Protein AF-A0A645IQE0-F1 (afdb_monomer_lite)

Foldseek 3Di:
DLPVVLVVLVVLLVVLVVLLVVLVVVLVVDDDPVVNVVSVVVSVVSVVVNVVSVVVSVVSVDDDPDPPPPPPDPDDDD

InterPro domains:
  IPR003251 Rubrerythrin, diiron-binding domain [PF02915] (8-56)
  IPR009078 Ferritin-like superfamily [SSF47240] (7-66)
  IPR012347 Ferritin-like [G3DSA:1.20.1260.10] (3-60)

Organism: NCBI:txid1076179

Sequence (78 aa):
MTDGQIPAYEEALAVEKKSIDFYSEQLSSLEFEAEKKALSQIISEEKRHYAILEEMLKLVTRPHRWVESAEFGVREEY

Structure (mmCIF, N/CA/C/O backbone):
data_AF-A0A645IQE0-F1
#
_entry.id   AF-A0A645IQE0-F1
#
loop_
_atom_site.group_PDB
_atom_site.id
_atom_site.type_symbol
_atom_site.label_atom_id
_atom_site.label_alt_id
_atom_site.label_comp_id
_atom_site.label_asym_id
_atom_site.label_entity_id
_atom_site.label_seq_id
_atom_site.pdbx_PDB_ins_code
_atom_site.Cartn_x
_atom_site.Cartn_y
_atom_site.Cartn_z
_atom_site.occupancy
_atom_site.B_iso_or_equiv
_atom_site.auth_seq_id
_atom_site.auth_comp_id
_atom_site.auth_asym_id
_atom_site.auth_atom_id
_atom_site.pdbx_PDB_model_num
ATOM 1 N N . MET A 1 1 ? 19.592 -3.901 -20.678 1.00 50.44 1 MET A N 1
ATOM 2 C CA . MET A 1 1 ? 19.631 -4.097 -19.205 1.00 50.44 1 MET A CA 1
ATOM 3 C C . MET A 1 1 ? 18.323 -3.705 -18.506 1.00 50.44 1 MET A C 1
ATOM 5 O O . MET A 1 1 ? 18.201 -3.985 -17.326 1.00 50.44 1 MET A O 1
ATOM 9 N N . THR A 1 2 ? 17.336 -3.125 -19.197 1.00 56.62 2 THR A N 1
ATOM 10 C CA . THR A 1 2 ? 16.067 -2.636 -18.616 1.00 56.62 2 THR A CA 1
ATOM 11 C C . THR A 1 2 ? 14.905 -3.638 -18.648 1.00 56.62 2 THR A C 1
ATOM 13 O O . THR A 1 2 ? 13.922 -3.435 -17.942 1.00 56.62 2 THR A O 1
ATOM 16 N N . ASP A 1 3 ? 15.013 -4.729 -19.412 1.00 61.88 3 ASP A N 1
ATOM 17 C CA . ASP A 1 3 ? 13.864 -5.597 -19.736 1.00 61.88 3 ASP A CA 1
ATOM 18 C C . ASP A 1 3 ? 13.248 -6.315 -18.522 1.00 61.88 3 ASP A C 1
ATOM 20 O O . ASP A 1 3 ? 12.059 -6.610 -18.525 1.00 61.88 3 ASP A O 1
ATOM 24 N N . GLY A 1 4 ? 14.025 -6.556 -17.459 1.00 71.31 4 GLY A N 1
ATOM 25 C CA . GLY A 1 4 ? 13.528 -7.173 -16.219 1.00 71.31 4 GLY A CA 1
ATOM 26 C C . GLY A 1 4 ? 13.054 -6.185 -15.148 1.00 71.31 4 GLY A C 1
ATOM 27 O O . GLY A 1 4 ? 12.438 -6.601 -14.173 1.00 71.31 4 GLY A O 1
ATOM 28 N N . GLN A 1 5 ? 13.337 -4.887 -15.297 1.00 80.06 5 GLN A N 1
ATOM 29 C CA . GLN A 1 5 ? 13.018 -3.894 -14.264 1.00 80.06 5 GLN A CA 1
ATOM 30 C C . GLN A 1 5 ? 11.576 -3.399 -14.373 1.00 80.06 5 GLN A C 1
ATOM 32 O O . GLN A 1 5 ? 10.911 -3.245 -13.356 1.00 80.06 5 GLN A O 1
ATOM 37 N N . ILE A 1 6 ? 11.076 -3.198 -15.597 1.00 87.25 6 ILE A N 1
ATOM 38 C CA . ILE A 1 6 ? 9.697 -2.745 -15.841 1.00 87.25 6 ILE A CA 1
ATOM 39 C C . ILE A 1 6 ? 8.671 -3.726 -15.241 1.00 87.25 6 ILE A C 1
ATOM 41 O O . ILE A 1 6 ? 7.869 -3.273 -14.426 1.00 87.25 6 ILE A O 1
ATOM 45 N N . PRO A 1 7 ? 8.736 -5.049 -15.512 1.00 92.06 7 PRO A N 1
ATOM 46 C CA . PRO A 1 7 ? 7.783 -5.998 -14.930 1.00 92.06 7 PRO A CA 1
ATOM 47 C C . PRO A 1 7 ? 7.844 -6.051 -13.399 1.00 92.06 7 PRO A C 1
ATOM 49 O O . PRO A 1 7 ? 6.814 -6.178 -12.747 1.00 92.06 7 PRO A O 1
ATOM 52 N N . ALA A 1 8 ? 9.037 -5.905 -12.813 1.00 92.69 8 ALA A N 1
ATOM 53 C CA . ALA A 1 8 ? 9.203 -5.895 -11.361 1.00 92.69 8 ALA A CA 1
ATOM 54 C C . ALA A 1 8 ? 8.557 -4.657 -10.710 1.00 92.69 8 ALA A C 1
ATOM 56 O O . ALA A 1 8 ? 7.931 -4.771 -9.659 1.00 92.69 8 ALA A O 1
ATOM 57 N N . TYR A 1 9 ? 8.673 -3.479 -11.335 1.00 93.06 9 TYR A N 1
ATOM 58 C CA . TYR A 1 9 ? 7.993 -2.269 -10.863 1.00 93.06 9 TYR A CA 1
ATOM 59 C C . TYR A 1 9 ? 6.470 -2.364 -11.014 1.00 93.06 9 TYR A C 1
ATOM 61 O O . TYR A 1 9 ? 5.746 -1.919 -10.126 1.00 93.06 9 TYR A O 1
ATOM 69 N N . GLU A 1 10 ? 5.977 -2.960 -12.101 1.00 94.31 10 GLU A N 1
ATOM 70 C CA . GLU A 1 10 ? 4.542 -3.202 -12.298 1.00 94.31 10 GLU A CA 1
ATOM 71 C C . GLU A 1 10 ? 3.977 -4.179 -11.256 1.00 94.31 10 GLU A C 1
ATOM 73 O O . GLU A 1 10 ? 2.917 -3.922 -10.682 1.00 94.31 10 GLU A O 1
ATOM 78 N N . GLU A 1 11 ? 4.700 -5.261 -10.953 1.00 96.75 11 GLU A N 1
ATOM 79 C CA . GLU A 1 11 ? 4.328 -6.201 -9.891 1.00 96.75 11 GLU A CA 1
ATOM 80 C C . GLU A 1 11 ? 4.333 -5.521 -8.517 1.00 96.75 11 GLU A C 1
ATOM 82 O O . GLU A 1 11 ? 3.365 -5.647 -7.766 1.00 96.75 11 GLU A O 1
ATOM 87 N N . ALA A 1 12 ? 5.371 -4.737 -8.208 1.00 96.62 12 ALA A N 1
ATOM 88 C CA . ALA A 1 12 ? 5.446 -3.990 -6.956 1.00 96.62 12 ALA A CA 1
ATOM 89 C C . ALA A 1 12 ? 4.267 -3.011 -6.807 1.00 96.62 12 ALA A C 1
ATOM 91 O O . ALA A 1 12 ? 3.618 -2.993 -5.764 1.00 96.62 12 ALA A O 1
ATOM 92 N N . LEU A 1 13 ? 3.907 -2.267 -7.860 1.00 97.75 13 LEU A N 1
ATOM 93 C CA . LEU A 1 13 ? 2.725 -1.392 -7.856 1.00 97.75 13 LEU A CA 1
ATOM 94 C C . LEU A 1 13 ? 1.423 -2.160 -7.598 1.00 97.75 13 LEU A C 1
ATOM 96 O O . LEU A 1 13 ? 0.553 -1.676 -6.871 1.00 97.75 13 LEU A O 1
ATOM 100 N N . ALA A 1 14 ? 1.277 -3.354 -8.178 1.00 98.19 14 ALA A N 1
ATOM 101 C CA . ALA A 1 14 ? 0.110 -4.200 -7.946 1.00 98.19 14 ALA A CA 1
ATOM 102 C C . ALA A 1 14 ? 0.033 -4.686 -6.489 1.00 98.19 14 ALA A C 1
ATOM 104 O O . ALA A 1 14 ? -1.057 -4.704 -5.910 1.00 98.19 14 ALA A O 1
ATOM 105 N N . VAL A 1 15 ? 1.175 -5.037 -5.888 1.00 98.31 15 VAL A N 1
ATOM 106 C CA . VAL A 1 15 ? 1.271 -5.406 -4.469 1.00 98.31 15 VAL A CA 1
ATOM 107 C C . VAL A 1 15 ? 0.880 -4.229 -3.581 1.00 98.31 15 VAL A C 1
ATOM 109 O O . VAL A 1 15 ? -0.015 -4.387 -2.753 1.00 98.31 15 VAL A O 1
ATOM 112 N N . GLU A 1 16 ? 1.463 -3.048 -3.794 1.00 98.25 16 GLU A N 1
ATOM 113 C CA . GLU A 1 16 ? 1.151 -1.857 -2.993 1.00 98.25 16 GLU A CA 1
ATOM 114 C C . GLU A 1 16 ? -0.330 -1.488 -3.075 1.00 98.25 16 GLU A C 1
ATOM 116 O O . GLU A 1 16 ? -0.983 -1.244 -2.060 1.00 98.25 16 GLU A O 1
ATOM 121 N N . LYS A 1 17 ? -0.909 -1.518 -4.281 1.00 98.50 17 LYS A N 1
ATOM 122 C CA . LYS A 1 17 ? -2.336 -1.248 -4.467 1.00 98.50 17 LYS A CA 1
ATOM 123 C C . LYS A 1 17 ? -3.206 -2.242 -3.699 1.00 98.50 17 LYS A C 1
ATOM 125 O O . LYS A 1 17 ? -4.126 -1.831 -2.997 1.00 98.50 17 LYS A O 1
ATOM 130 N N . LYS A 1 18 ? -2.888 -3.537 -3.785 1.00 98.62 18 LYS A N 1
ATOM 131 C CA . LYS A 1 18 ? -3.610 -4.581 -3.051 1.00 98.62 18 LYS A CA 1
ATOM 132 C C . LYS A 1 18 ? -3.501 -4.387 -1.536 1.00 98.62 18 LYS A C 1
ATOM 134 O O . LYS A 1 18 ? -4.495 -4.579 -0.843 1.00 98.62 18 LYS A O 1
ATOM 139 N N . SER A 1 19 ? -2.331 -3.997 -1.029 1.00 98.31 19 SER A N 1
ATOM 140 C CA . SER A 1 19 ? -2.126 -3.677 0.388 1.00 98.31 19 SER A CA 1
ATOM 141 C C . SER A 1 19 ? -2.978 -2.483 0.824 1.00 98.31 19 SER A C 1
ATOM 143 O O . SER A 1 19 ? -3.685 -2.570 1.827 1.00 98.31 19 SER A O 1
ATOM 145 N N . ILE A 1 20 ? -2.980 -1.394 0.046 1.00 98.56 20 ILE A N 1
ATOM 146 C CA . ILE A 1 20 ? -3.795 -0.200 0.319 1.00 98.56 20 ILE A CA 1
ATOM 147 C C . ILE A 1 20 ? -5.280 -0.559 0.394 1.00 98.56 20 ILE A C 1
ATOM 149 O O . ILE A 1 20 ? -5.947 -0.159 1.351 1.00 98.56 20 ILE A O 1
ATOM 153 N N . ASP A 1 21 ? -5.787 -1.311 -0.584 1.00 98.38 21 ASP A N 1
ATOM 154 C CA . ASP A 1 21 ? -7.191 -1.722 -0.639 1.00 98.38 21 ASP A CA 1
ATOM 155 C C . ASP A 1 21 ? -7.533 -2.611 0.571 1.00 98.38 21 ASP A C 1
ATOM 157 O O . ASP A 1 21 ? -8.457 -2.309 1.328 1.00 98.38 21 ASP A O 1
ATOM 161 N N . PHE A 1 22 ? -6.711 -3.631 0.841 1.00 98.25 22 PHE A N 1
ATOM 162 C CA . PHE A 1 22 ? -6.901 -4.571 1.949 1.00 98.25 22 PHE A CA 1
ATOM 163 C C . PHE A 1 22 ? -6.901 -3.901 3.330 1.00 98.25 22 PHE A C 1
ATOM 165 O O . PHE A 1 22 ? -7.725 -4.222 4.192 1.00 98.25 22 PHE A O 1
ATOM 172 N N . TYR A 1 23 ? -5.981 -2.968 3.575 1.00 98.12 23 TYR A N 1
ATOM 173 C CA . TYR A 1 23 ? -5.936 -2.244 4.844 1.00 98.12 23 TYR A CA 1
ATOM 174 C C . TYR A 1 23 ? -7.061 -1.212 4.952 1.00 98.12 23 TYR A C 1
ATOM 176 O O . TYR A 1 23 ? -7.605 -1.018 6.038 1.00 98.12 23 TYR A O 1
ATOM 184 N N . SER A 1 24 ? -7.455 -0.578 3.845 1.00 97.50 24 SER A N 1
ATOM 185 C CA . SER A 1 24 ? -8.584 0.362 3.831 1.00 97.50 24 SER A CA 1
ATOM 186 C C . SER A 1 24 ? -9.907 -0.343 4.144 1.00 97.50 24 SER A C 1
ATOM 188 O O . SER A 1 24 ? -10.720 0.195 4.895 1.00 97.50 24 SER A O 1
ATOM 190 N N . GLU A 1 25 ? -10.102 -1.563 3.637 1.00 97.56 25 GLU A N 1
ATOM 191 C CA . GLU A 1 25 ? -11.247 -2.410 3.987 1.00 97.56 25 GLU A CA 1
ATOM 192 C C . GLU A 1 25 ? -11.250 -2.755 5.483 1.00 97.56 25 GLU A C 1
ATOM 194 O O . GLU A 1 25 ? -12.252 -2.535 6.166 1.00 97.56 25 GLU A O 1
ATOM 199 N N . GLN A 1 26 ? -10.117 -3.209 6.030 1.00 96.44 26 GLN A N 1
ATOM 200 C CA . GLN A 1 26 ? -10.001 -3.534 7.458 1.00 96.44 26 GLN A CA 1
ATOM 201 C C . GLN A 1 26 ? -10.222 -2.329 8.371 1.00 96.44 26 GLN A C 1
ATOM 203 O O . GLN A 1 26 ? -10.856 -2.474 9.416 1.00 96.44 26 GLN A O 1
ATOM 208 N N . LEU A 1 27 ? -9.762 -1.137 7.979 1.00 95.88 27 LEU A N 1
ATOM 209 C CA . LEU A 1 27 ? -9.918 0.090 8.763 1.00 95.88 27 LEU A CA 1
ATOM 210 C C . LEU A 1 27 ? -11.386 0.375 9.108 1.00 95.88 27 LEU A C 1
ATOM 212 O O . LEU A 1 27 ? -11.669 0.865 10.200 1.00 95.88 27 LEU A O 1
ATOM 216 N N . SER A 1 28 ? -12.315 0.024 8.212 1.00 92.88 28 SER A N 1
ATOM 217 C CA . SER A 1 28 ? -13.758 0.190 8.434 1.00 92.88 28 SER A CA 1
ATOM 218 C C . SER A 1 28 ? -14.333 -0.721 9.526 1.00 92.88 28 SER A C 1
ATOM 220 O O . SER A 1 28 ? -15.388 -0.418 10.078 1.00 92.88 28 SER A O 1
ATOM 222 N N . SER A 1 29 ? -13.633 -1.811 9.850 1.00 95.19 29 SER A N 1
ATOM 223 C CA . SER A 1 29 ? -14.048 -2.821 10.830 1.00 95.19 29 SER A CA 1
ATOM 224 C C . SER A 1 29 ? -13.399 -2.659 12.209 1.00 95.19 29 SER A C 1
ATOM 226 O O . SER A 1 29 ? -13.779 -3.354 13.147 1.00 95.19 29 SER A O 1
ATOM 228 N N . LEU A 1 30 ? -12.432 -1.746 12.351 1.00 96.19 30 LEU A N 1
ATOM 229 C CA . LEU A 1 30 ? -11.749 -1.500 13.620 1.00 96.19 30 LEU A CA 1
ATOM 230 C C . LEU A 1 30 ? -12.603 -0.641 14.556 1.00 96.19 30 LEU A C 1
ATOM 232 O O . LEU A 1 30 ? -13.141 0.394 14.160 1.00 96.19 30 LEU A O 1
A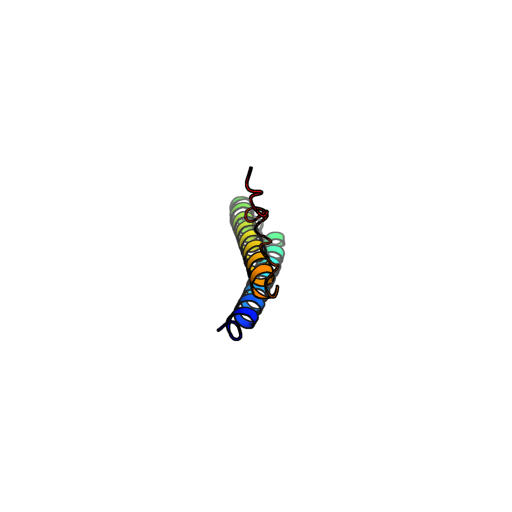TOM 236 N N . GLU A 1 31 ? -12.660 -1.021 15.830 1.00 95.38 31 GLU A N 1
ATOM 237 C CA . GLU A 1 31 ? -13.410 -0.284 16.854 1.00 95.38 31 GLU A CA 1
ATOM 238 C C . GLU A 1 31 ? -12.508 0.650 17.669 1.00 95.38 31 GLU A C 1
ATOM 240 O O . GLU A 1 31 ? -12.922 1.750 18.042 1.00 95.38 31 GLU A O 1
ATOM 245 N N . PHE A 1 32 ? -11.251 0.258 17.899 1.00 97.25 32 PHE A N 1
ATOM 246 C CA . PHE A 1 32 ? -10.330 0.993 18.759 1.00 97.25 32 PHE A CA 1
ATOM 247 C C . PHE A 1 32 ? -9.571 2.086 17.999 1.00 97.25 32 PHE A C 1
ATOM 249 O O . PHE A 1 32 ? -8.876 1.837 17.015 1.00 97.25 32 PHE A O 1
ATOM 256 N N . GLU A 1 33 ? -9.622 3.314 18.517 1.00 96.19 33 GLU A N 1
ATOM 257 C CA . GLU A 1 33 ? -8.962 4.476 17.901 1.00 96.19 33 GLU A CA 1
ATOM 258 C C . GLU A 1 33 ? -7.438 4.322 17.770 1.00 96.19 33 GLU A C 1
ATOM 260 O O . GLU A 1 33 ? -6.839 4.807 16.809 1.00 96.19 33 GLU A O 1
ATOM 265 N N . ALA A 1 34 ? -6.794 3.611 18.701 1.00 97.12 34 ALA A N 1
ATOM 266 C CA . ALA A 1 34 ? -5.362 3.328 18.620 1.00 97.12 34 ALA A CA 1
ATOM 267 C C . ALA A 1 34 ? -5.014 2.456 17.399 1.00 97.12 34 ALA A C 1
ATOM 269 O O . ALA A 1 34 ? -4.044 2.740 16.696 1.00 97.12 34 ALA A O 1
ATOM 270 N N . GLU A 1 35 ? -5.832 1.441 17.117 1.00 97.69 35 GLU A N 1
ATOM 271 C CA . GLU A 1 35 ? -5.657 0.542 15.973 1.00 97.69 35 GLU A CA 1
ATOM 272 C C . GLU A 1 35 ? -5.964 1.268 14.665 1.00 97.69 35 GLU A C 1
ATOM 274 O O . GLU A 1 35 ? -5.177 1.188 13.724 1.00 97.69 35 GLU A O 1
ATOM 279 N N . LYS A 1 36 ? -7.045 2.063 14.625 1.00 98.06 36 LYS A N 1
ATOM 280 C CA . LYS A 1 36 ? -7.366 2.908 13.465 1.00 98.06 36 LYS A CA 1
ATOM 281 C C . LYS A 1 36 ? -6.224 3.851 13.125 1.00 98.06 36 LYS A C 1
ATOM 283 O O . LYS A 1 36 ? -5.880 4.002 11.953 1.00 98.06 36 LYS A O 1
ATOM 288 N N . LYS A 1 37 ? -5.619 4.477 14.139 1.00 98.06 37 LYS A N 1
ATOM 289 C CA . LYS A 1 37 ? -4.474 5.370 13.954 1.00 98.06 37 LYS A CA 1
ATOM 290 C C . LYS A 1 37 ? -3.275 4.616 13.385 1.00 98.06 37 LYS A C 1
ATOM 292 O O . LYS A 1 37 ? -2.710 5.073 12.396 1.00 98.06 37 LYS A O 1
ATOM 297 N N . ALA A 1 38 ? -2.919 3.471 13.966 1.00 98.19 38 ALA A N 1
ATOM 298 C CA . ALA A 1 38 ? -1.807 2.656 13.485 1.00 98.19 38 ALA A CA 1
ATOM 299 C C . ALA A 1 38 ? -2.030 2.183 12.037 1.00 98.19 38 ALA A C 1
ATOM 301 O O . ALA A 1 38 ? -1.162 2.366 11.186 1.00 98.19 38 ALA A O 1
ATOM 302 N N . LEU A 1 39 ? -3.218 1.658 11.725 1.00 98.19 39 LEU A N 1
ATOM 303 C CA . LEU A 1 39 ? -3.538 1.168 10.386 1.00 98.19 39 LEU A CA 1
ATOM 304 C C . LEU A 1 39 ? -3.610 2.306 9.356 1.00 98.19 39 LEU A C 1
ATOM 306 O O . LEU A 1 39 ? -3.131 2.155 8.236 1.00 98.19 39 LEU A O 1
ATOM 310 N N . SER A 1 40 ? -4.112 3.481 9.746 1.00 98.19 40 SER A N 1
ATOM 311 C CA . SER A 1 40 ? -4.089 4.679 8.893 1.00 98.19 40 SER A CA 1
ATOM 312 C C . SER A 1 40 ? -2.664 5.129 8.562 1.00 98.19 40 SER A C 1
ATOM 314 O O . SER A 1 40 ? -2.410 5.582 7.446 1.00 98.19 40 SER A O 1
ATOM 316 N N . GLN A 1 41 ? -1.725 4.996 9.507 1.00 98.50 41 GLN A N 1
ATOM 317 C CA . GLN A 1 41 ? -0.311 5.280 9.252 1.00 98.50 41 GLN A CA 1
ATOM 318 C C . GLN A 1 41 ? 0.284 4.282 8.256 1.00 98.50 41 GLN A C 1
ATOM 320 O O . GLN A 1 41 ? 0.946 4.712 7.318 1.00 98.50 41 GLN A O 1
ATOM 325 N N . ILE A 1 42 ? -0.015 2.987 8.395 1.00 98.44 42 ILE A N 1
ATOM 326 C CA . ILE A 1 42 ? 0.422 1.958 7.436 1.00 98.44 42 ILE A CA 1
ATOM 327 C C . ILE A 1 42 ? -0.105 2.279 6.032 1.00 98.44 42 ILE A C 1
ATOM 329 O O . ILE A 1 42 ? 0.680 2.384 5.098 1.00 98.44 42 ILE A O 1
ATOM 333 N N . ILE A 1 43 ? -1.408 2.549 5.886 1.00 98.50 43 ILE A N 1
ATOM 334 C CA . ILE A 1 43 ? -2.015 2.922 4.594 1.00 98.50 43 ILE A CA 1
ATOM 335 C C . ILE A 1 43 ? -1.332 4.155 3.980 1.00 98.50 43 ILE A C 1
ATOM 337 O O . ILE A 1 43 ? -1.172 4.235 2.761 1.00 98.50 43 ILE A O 1
ATOM 341 N N . SER A 1 44 ? -0.954 5.138 4.803 1.00 98.56 44 SER A N 1
ATOM 342 C CA . SER A 1 44 ? -0.237 6.330 4.340 1.00 98.56 44 SER A CA 1
ATOM 343 C C . SER A 1 44 ? 1.147 5.993 3.783 1.00 98.56 44 SER A C 1
ATOM 345 O O . SER A 1 44 ? 1.535 6.556 2.758 1.00 98.56 44 SER A O 1
ATOM 347 N N . GLU A 1 45 ? 1.876 5.082 4.426 1.00 98.69 45 GLU A N 1
ATOM 348 C CA . GLU A 1 45 ? 3.189 4.642 3.948 1.00 98.69 45 GLU A CA 1
ATOM 349 C C . GLU A 1 45 ? 3.072 3.840 2.645 1.00 98.69 45 GLU A C 1
ATOM 351 O O . GLU A 1 45 ? 3.779 4.161 1.693 1.00 98.69 45 GLU A O 1
ATOM 356 N N . GLU A 1 46 ? 2.106 2.924 2.511 1.00 98.38 46 GLU A N 1
ATOM 357 C CA . GLU A 1 46 ? 1.927 2.178 1.249 1.00 98.38 46 GLU A CA 1
ATOM 358 C C . GLU A 1 46 ? 1.537 3.099 0.083 1.00 98.38 46 GLU A C 1
ATOM 360 O O . GLU A 1 46 ? 2.018 2.955 -1.040 1.00 98.38 46 GLU A O 1
ATOM 365 N N . LYS A 1 47 ? 0.728 4.139 0.337 1.00 98.62 47 LYS A N 1
ATOM 366 C CA . LYS A 1 47 ? 0.444 5.175 -0.676 1.00 98.62 47 LYS A CA 1
ATOM 367 C C . LYS A 1 47 ? 1.703 5.928 -1.098 1.00 98.62 47 LYS A C 1
ATOM 369 O O . LYS A 1 47 ? 1.849 6.272 -2.273 1.00 98.62 47 LYS A O 1
ATOM 374 N N . ARG A 1 48 ? 2.612 6.194 -0.156 1.00 98.56 48 ARG A N 1
ATOM 375 C CA . ARG A 1 48 ? 3.909 6.812 -0.446 1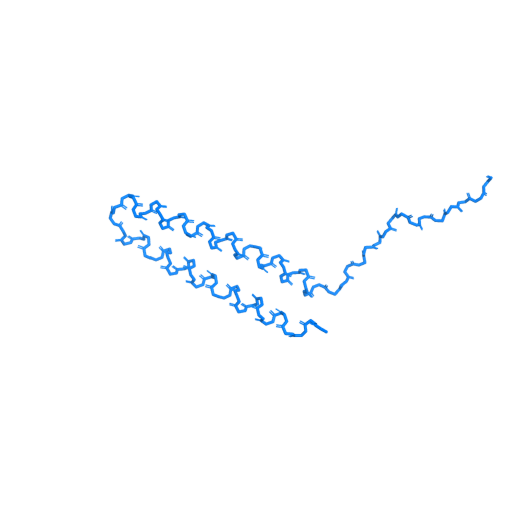.00 98.56 48 ARG A CA 1
ATOM 376 C C . ARG A 1 48 ? 4.787 5.869 -1.270 1.00 98.56 48 ARG A C 1
ATOM 378 O O . ARG A 1 48 ? 5.381 6.327 -2.246 1.00 98.56 48 ARG A O 1
ATOM 385 N N . HIS A 1 49 ? 4.847 4.585 -0.919 1.00 98.31 49 HIS A N 1
ATOM 386 C CA . HIS A 1 49 ? 5.570 3.566 -1.683 1.00 98.31 49 HIS A CA 1
ATOM 387 C C . HIS A 1 49 ? 5.043 3.465 -3.116 1.00 98.31 49 HIS A C 1
ATOM 389 O O . HIS A 1 49 ? 5.825 3.589 -4.060 1.00 98.31 49 HIS A O 1
ATOM 395 N N . TYR A 1 50 ? 3.721 3.369 -3.288 1.00 98.38 50 TYR A N 1
ATOM 396 C CA . TYR A 1 50 ? 3.069 3.349 -4.597 1.00 98.38 50 TYR A CA 1
ATOM 397 C C . TYR A 1 50 ? 3.469 4.560 -5.451 1.00 98.38 50 TYR A C 1
ATOM 399 O O . TYR A 1 50 ? 3.892 4.399 -6.593 1.00 98.38 50 TYR A O 1
ATOM 407 N N . ALA A 1 51 ? 3.396 5.775 -4.895 1.00 97.75 51 ALA A N 1
ATOM 408 C CA . ALA A 1 51 ? 3.760 6.993 -5.622 1.00 97.75 51 ALA A CA 1
ATOM 409 C C . ALA A 1 51 ? 5.234 6.994 -6.067 1.00 97.75 51 ALA A C 1
ATOM 411 O O . ALA A 1 51 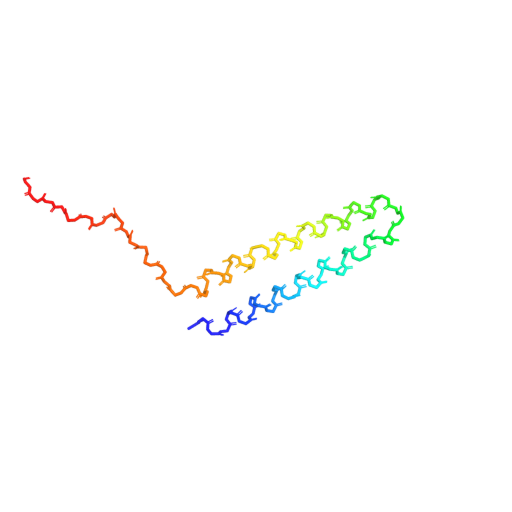? 5.542 7.387 -7.190 1.00 97.75 51 ALA A O 1
ATOM 412 N N . ILE A 1 52 ? 6.148 6.524 -5.213 1.00 96.88 52 ILE A N 1
ATOM 413 C CA . ILE A 1 52 ? 7.576 6.425 -5.547 1.00 96.88 52 ILE A CA 1
ATOM 414 C C . ILE A 1 52 ? 7.803 5.404 -6.669 1.00 96.88 52 ILE A C 1
ATOM 416 O O . ILE A 1 52 ? 8.514 5.704 -7.628 1.00 96.88 52 ILE A O 1
ATOM 420 N N . LEU A 1 53 ? 7.196 4.219 -6.570 1.00 96.31 53 LEU A N 1
ATOM 421 C CA . LEU A 1 53 ? 7.310 3.169 -7.586 1.00 96.31 53 LEU A CA 1
ATOM 422 C C . LEU A 1 53 ? 6.725 3.617 -8.929 1.00 96.31 53 LEU A C 1
ATOM 424 O O . LEU A 1 53 ? 7.300 3.326 -9.975 1.00 96.31 53 LEU A O 1
ATOM 428 N N . GLU A 1 54 ? 5.629 4.376 -8.908 1.00 94.69 54 GLU A N 1
ATOM 429 C CA . GLU A 1 54 ? 5.012 4.923 -10.115 1.00 94.69 54 GLU A CA 1
ATOM 430 C C . GLU A 1 54 ? 5.949 5.925 -10.810 1.00 94.69 54 GLU A C 1
ATOM 432 O O . GLU A 1 54 ? 6.133 5.869 -12.028 1.00 94.69 54 GLU A O 1
ATOM 437 N N . GLU A 1 55 ? 6.598 6.810 -10.048 1.00 93.44 55 GLU A N 1
ATOM 438 C CA . GLU A 1 55 ? 7.600 7.733 -10.590 1.00 93.44 55 GLU A CA 1
ATOM 439 C C . GLU A 1 55 ? 8.837 6.997 -11.121 1.00 93.44 55 GLU A C 1
ATOM 441 O O . GLU A 1 55 ? 9.317 7.311 -12.212 1.00 93.44 55 GLU A O 1
ATOM 446 N N . MET A 1 56 ? 9.322 5.969 -10.417 1.00 91.31 56 MET A N 1
ATOM 447 C CA . MET A 1 56 ? 10.423 5.129 -10.905 1.00 91.31 56 MET A CA 1
ATOM 448 C C . MET A 1 56 ? 10.060 4.432 -12.219 1.00 91.31 56 MET A C 1
ATOM 450 O O . MET A 1 56 ? 10.840 4.478 -13.173 1.00 91.31 56 MET A O 1
ATOM 454 N N . LEU A 1 57 ? 8.859 3.858 -12.313 1.00 90.25 57 LEU A N 1
ATOM 455 C CA . LEU A 1 57 ? 8.373 3.235 -13.538 1.00 90.25 57 LEU A CA 1
ATOM 456 C C . LEU A 1 57 ? 8.307 4.256 -14.681 1.00 90.25 57 LEU A C 1
ATOM 458 O O . LEU A 1 57 ? 8.772 3.962 -15.781 1.00 90.25 57 LEU A O 1
ATOM 462 N N . LYS A 1 58 ? 7.814 5.478 -14.438 1.00 87.50 58 LYS A N 1
ATOM 463 C CA . LYS A 1 58 ? 7.803 6.560 -15.443 1.00 87.50 58 LYS A CA 1
ATOM 464 C C . LYS A 1 58 ? 9.211 6.927 -15.915 1.00 87.50 58 LYS A C 1
ATOM 466 O O . LYS A 1 58 ? 9.388 7.219 -17.096 1.00 87.50 58 LYS A O 1
ATOM 471 N N . LEU A 1 59 ? 10.207 6.936 -15.030 1.00 87.56 59 LEU A N 1
ATOM 472 C CA . LEU A 1 59 ? 11.596 7.243 -15.390 1.00 87.56 59 LEU A CA 1
ATOM 473 C C . LEU A 1 59 ? 12.226 6.139 -16.245 1.00 87.56 59 LEU A C 1
ATOM 475 O O . LEU A 1 59 ? 12.934 6.446 -17.200 1.00 87.56 59 LEU A O 1
ATOM 479 N N . VAL A 1 60 ? 11.944 4.872 -15.933 1.00 84.62 60 VAL A N 1
ATOM 480 C CA . VAL A 1 60 ? 12.513 3.711 -16.641 1.00 84.62 60 VAL A CA 1
ATOM 481 C C . VAL A 1 60 ? 11.791 3.430 -17.964 1.00 84.62 60 VAL A C 1
ATOM 483 O O . VAL A 1 60 ? 12.416 2.982 -18.922 1.00 84.62 60 VAL A O 1
ATOM 486 N N . THR A 1 61 ? 10.491 3.720 -18.052 1.00 81.75 61 THR A N 1
ATOM 487 C CA . THR A 1 61 ? 9.685 3.510 -19.271 1.00 81.75 61 THR A CA 1
ATOM 488 C C . THR A 1 61 ? 9.772 4.663 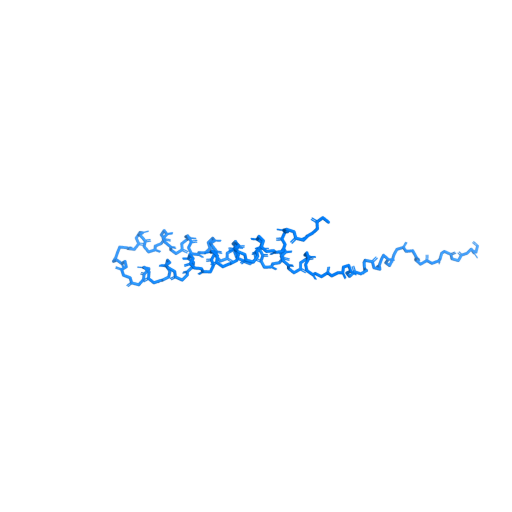-20.268 1.00 81.75 61 THR A C 1
ATOM 490 O O . THR A 1 61 ? 9.409 4.488 -21.430 1.00 81.75 61 THR A O 1
ATOM 493 N N . ARG A 1 62 ? 10.267 5.843 -19.867 1.00 76.31 62 ARG A N 1
ATOM 494 C CA . ARG A 1 62 ? 10.530 6.952 -20.794 1.00 76.31 62 ARG A CA 1
ATOM 495 C C . ARG A 1 62 ? 11.870 6.727 -21.503 1.00 76.31 62 ARG A C 1
ATOM 497 O O . ARG A 1 62 ? 12.913 6.863 -20.862 1.00 76.31 62 ARG A O 1
ATOM 504 N N . PRO A 1 63 ? 11.890 6.455 -22.823 1.00 62.47 63 PRO A N 1
ATOM 505 C CA . PRO A 1 63 ? 13.139 6.364 -23.559 1.00 62.47 63 PRO A CA 1
ATOM 506 C C . PRO A 1 63 ? 13.726 7.775 -23.655 1.00 62.47 63 PRO A C 1
ATOM 508 O O . PRO A 1 63 ? 13.215 8.613 -24.389 1.00 62.47 63 PRO A O 1
ATOM 511 N N . HIS A 1 64 ? 14.743 8.046 -22.836 1.00 49.12 64 HIS A N 1
ATOM 512 C CA . HIS A 1 64 ? 15.669 9.176 -22.931 1.00 49.12 64 HIS A CA 1
ATOM 513 C C . HIS A 1 64 ? 15.017 10.491 -23.411 1.00 49.12 64 HIS A C 1
ATOM 515 O O . HIS A 1 64 ? 15.184 10.906 -24.560 1.00 49.12 64 HIS A O 1
ATOM 521 N N . ARG A 1 65 ? 14.283 11.192 -22.528 1.00 48.12 65 ARG A N 1
ATOM 522 C CA . ARG A 1 65 ? 14.089 12.634 -22.744 1.00 48.12 65 ARG A CA 1
ATOM 523 C C . ARG A 1 65 ? 15.488 13.223 -22.728 1.00 48.12 65 ARG A C 1
ATOM 525 O O . ARG A 1 65 ? 16.143 13.184 -21.690 1.00 48.12 65 ARG A O 1
ATOM 532 N N . TRP A 1 66 ? 15.935 13.669 -23.896 1.00 48.81 66 TRP A N 1
ATOM 533 C CA . TRP A 1 66 ? 17.174 14.392 -24.077 1.00 48.81 66 TRP A CA 1
ATOM 534 C C . TRP A 1 66 ? 17.253 15.415 -22.951 1.00 48.81 66 TRP A C 1
ATOM 536 O O . TRP A 1 66 ? 16.429 16.327 -22.868 1.00 48.81 66 TRP A O 1
ATOM 546 N N . VAL A 1 67 ? 18.213 15.228 -22.048 1.00 49.25 67 VAL A N 1
ATOM 547 C CA . VAL A 1 67 ? 18.776 16.361 -21.332 1.00 49.25 67 VAL A CA 1
ATOM 548 C C . VAL A 1 67 ? 19.458 17.139 -22.444 1.00 49.25 67 VAL A C 1
ATOM 550 O O . VAL A 1 67 ? 20.630 16.925 -22.740 1.00 49.25 67 VAL A O 1
ATOM 553 N N . GLU A 1 68 ? 18.684 17.966 -23.149 1.00 45.56 68 GLU A N 1
ATOM 554 C CA . GLU A 1 68 ? 19.229 19.114 -23.843 1.00 45.56 68 GLU A CA 1
ATOM 555 C C . GLU A 1 68 ? 19.854 19.939 -22.732 1.00 45.56 68 GLU A C 1
ATOM 557 O O . GLU A 1 68 ? 19.222 20.745 -22.052 1.00 45.56 68 GLU A O 1
ATOM 562 N N . SER A 1 69 ? 21.110 19.598 -22.468 1.00 46.69 69 SER A N 1
ATOM 563 C CA . SER A 1 69 ? 22.071 20.451 -21.832 1.00 46.69 69 SER A CA 1
ATOM 564 C C . SER A 1 69 ? 22.023 21.752 -22.623 1.00 46.69 69 SER A C 1
ATOM 566 O O . SER A 1 69 ? 22.702 21.921 -23.632 1.00 46.69 69 SER A O 1
ATOM 568 N N . ALA A 1 70 ? 21.198 22.686 -22.160 1.00 50.09 70 ALA A N 1
ATOM 569 C CA . ALA A 1 70 ? 21.258 24.090 -22.530 1.00 50.09 70 ALA A CA 1
ATOM 570 C C . ALA A 1 70 ? 22.538 24.745 -21.957 1.00 50.09 70 ALA A C 1
ATOM 572 O O . ALA A 1 70 ? 22.534 25.918 -21.607 1.00 50.09 70 ALA A O 1
ATOM 573 N N . GLU A 1 71 ? 23.633 23.983 -21.839 1.00 50.19 71 GLU A N 1
ATOM 574 C CA . GLU A 1 71 ? 24.958 24.421 -21.392 1.00 50.19 71 GLU A CA 1
ATOM 575 C C . GLU A 1 71 ? 26.054 24.168 -22.444 1.00 50.19 71 GLU A C 1
ATOM 577 O O . GLU A 1 71 ? 27.231 24.383 -22.172 1.00 50.19 71 GLU A O 1
ATOM 582 N N . PHE A 1 72 ? 25.692 23.798 -23.677 1.00 55.81 72 PHE A N 1
ATOM 583 C CA . PHE A 1 72 ? 26.597 23.869 -24.832 1.00 55.81 72 PHE A CA 1
ATOM 584 C C . PHE A 1 72 ? 25.997 24.728 -25.949 1.00 55.81 72 PHE A C 1
ATOM 586 O O . PHE A 1 72 ? 25.929 24.331 -27.110 1.00 55.81 72 PHE A O 1
ATOM 593 N N . GLY A 1 73 ? 25.561 25.940 -25.598 1.00 53.09 73 GLY A N 1
ATOM 594 C CA . GLY A 1 73 ? 25.485 27.016 -26.582 1.00 53.09 73 GLY A CA 1
ATOM 595 C C . GLY A 1 73 ? 26.893 27.276 -27.121 1.00 53.09 73 GLY A C 1
ATOM 596 O O . GLY A 1 73 ? 27.837 27.411 -26.341 1.00 53.09 73 GLY A O 1
ATOM 597 N N . VAL A 1 74 ? 27.041 27.282 -28.445 1.00 60.00 74 VAL A N 1
ATOM 598 C CA . VAL A 1 74 ? 28.287 27.624 -29.143 1.00 60.00 74 VAL A CA 1
ATOM 599 C C . VAL A 1 74 ? 28.861 28.906 -28.531 1.00 60.00 74 VAL A C 1
ATOM 601 O O . VAL A 1 74 ? 28.178 29.927 -28.488 1.00 60.00 74 VAL A O 1
ATOM 604 N N . ARG A 1 75 ? 30.098 28.859 -28.024 1.00 61.56 75 ARG A N 1
ATOM 605 C CA . ARG A 1 75 ? 30.818 30.083 -27.659 1.00 61.56 75 ARG A CA 1
ATOM 606 C C . ARG A 1 75 ? 31.167 30.797 -28.959 1.00 61.56 75 ARG A C 1
ATOM 608 O O . ARG A 1 75 ? 31.917 30.238 -29.754 1.00 61.56 75 ARG A O 1
ATOM 615 N N . GLU A 1 76 ? 30.625 31.991 -29.180 1.00 56.28 76 GLU A N 1
ATOM 616 C CA . GLU A 1 76 ? 31.167 32.870 -30.214 1.00 56.28 76 GLU A CA 1
ATOM 617 C C . GLU A 1 76 ? 32.547 33.359 -29.770 1.00 56.28 76 GLU A C 1
ATOM 619 O O . GLU A 1 76 ? 32.714 33.850 -28.650 1.00 56.28 76 GLU A O 1
ATOM 624 N N . GLU A 1 77 ? 33.541 33.171 -30.637 1.00 51.81 77 GLU A N 1
ATOM 625 C CA . GLU A 1 77 ? 34.831 33.839 -30.515 1.00 51.81 77 GLU A CA 1
ATOM 626 C C . GLU A 1 77 ? 34.640 35.328 -30.831 1.00 51.81 77 GLU A C 1
ATOM 628 O O . GLU A 1 77 ? 34.252 35.681 -31.945 1.00 51.81 7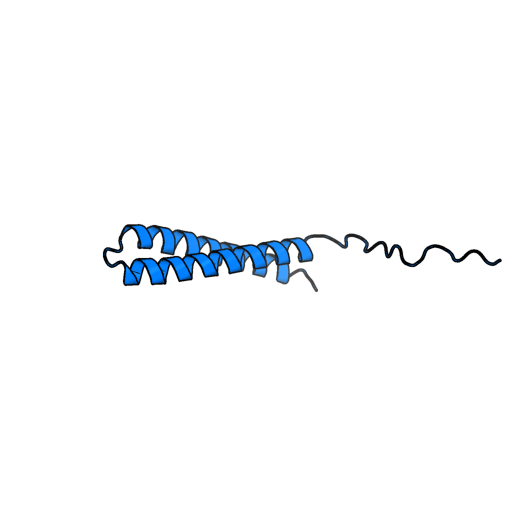7 GLU A O 1
ATOM 633 N N . TYR A 1 78 ? 34.942 36.185 -29.855 1.00 54.88 78 TYR A N 1
ATOM 634 C CA . TYR A 1 78 ? 35.272 37.595 -30.058 1.00 54.88 78 TYR A CA 1
ATOM 635 C C . TYR A 1 78 ? 36.558 37.924 -29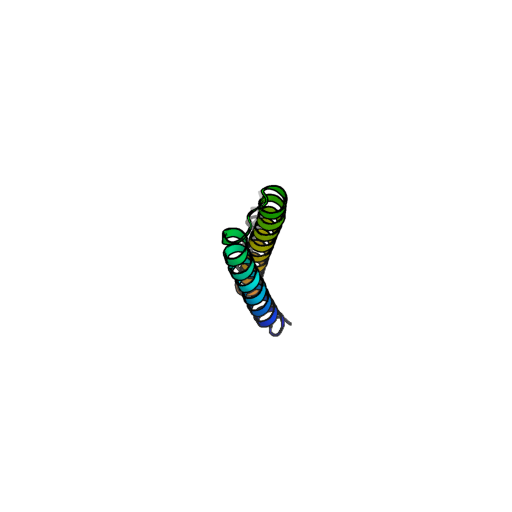.304 1.00 54.88 78 TYR A C 1
ATOM 637 O O . TYR A 1 78 ? 36.678 37.493 -28.132 1.00 54.88 78 TYR A O 1
#

pLDDT: mean 84.71, std 18.71, range [45.56, 98.69]

Radius of gyration: 21.08 Å; chains: 1; bounding box: 49×45×49 Å

Secondary structure (DSSP, 8-state):
--TTHHHHHHHHHHHHHHHHHHHHHHHTT---HHHHHHHHHHHHHHHHHHHHHHHHHHHHHS-------TT-PPPPP-